Protein AF-A0A2E3IYH6-F1 (afdb_monomer_lite)

pLDDT: mean 92.47, std 7.94, range [55.25, 98.5]

Structure (mmCIF, N/CA/C/O backbone):
data_AF-A0A2E3IYH6-F1
#
_entry.id   AF-A0A2E3IYH6-F1
#
loop_
_atom_site.group_PDB
_atom_site.id
_atom_site.type_symbol
_atom_site.label_atom_id
_atom_site.label_alt_id
_atom_site.label_comp_id
_atom_site.label_asym_id
_atom_site.label_entity_id
_atom_site.label_seq_id
_atom_site.pdbx_PDB_ins_code
_atom_site.Cartn_x
_atom_site.Cartn_y
_atom_site.Cartn_z
_atom_site.occupancy
_atom_site.B_iso_or_equiv
_atom_site.auth_seq_id
_atom_site.auth_comp_id
_atom_site.auth_asym_id
_atom_site.auth_atom_id
_atom_site.pdbx_PDB_model_num
ATOM 1 N N . MET A 1 1 ? -10.473 -5.981 -6.610 1.00 84.50 1 MET A N 1
ATOM 2 C CA . MET A 1 1 ? -9.460 -5.103 -7.254 1.00 84.50 1 MET A CA 1
ATOM 3 C C . MET A 1 1 ? -8.421 -5.876 -8.057 1.00 84.50 1 MET A C 1
ATOM 5 O O . MET A 1 1 ? -8.397 -5.712 -9.265 1.00 84.50 1 MET A O 1
ATOM 9 N N . VAL A 1 2 ? -7.605 -6.748 -7.447 1.00 90.19 2 VAL A N 1
ATOM 10 C CA . VAL A 1 2 ? -6.506 -7.468 -8.139 1.00 90.19 2 VAL A CA 1
ATOM 11 C C . VAL A 1 2 ? -6.961 -8.251 -9.376 1.00 90.19 2 VAL A C 1
ATOM 13 O O . VAL A 1 2 ? -6.346 -8.128 -10.431 1.00 90.19 2 VAL A O 1
ATOM 16 N N . ARG A 1 3 ? -8.074 -8.992 -9.280 1.00 88.38 3 ARG A N 1
ATOM 17 C CA . ARG A 1 3 ? -8.651 -9.764 -10.401 1.00 88.38 3 ARG A CA 1
ATOM 18 C C . ARG A 1 3 ? -9.025 -8.910 -11.621 1.00 88.38 3 ARG A C 1
ATOM 20 O O . ARG A 1 3 ? -9.061 -9.429 -12.724 1.00 88.38 3 ARG A O 1
ATOM 27 N N . HIS A 1 4 ? -9.271 -7.616 -11.418 1.00 88.94 4 HIS A N 1
ATOM 28 C CA . HIS A 1 4 ? -9.606 -6.653 -12.471 1.00 88.94 4 HIS A CA 1
ATOM 29 C C . HIS A 1 4 ? -8.402 -5.783 -12.875 1.00 88.94 4 HIS A C 1
ATOM 31 O O . HIS A 1 4 ? -8.535 -4.869 -13.686 1.00 88.94 4 HIS A O 1
ATOM 37 N N . SER A 1 5 ? -7.219 -6.026 -12.300 1.00 88.25 5 SER A N 1
ATOM 38 C CA . SER A 1 5 ? -6.011 -5.269 -12.626 1.00 88.25 5 SER A CA 1
ATOM 39 C C . SER A 1 5 ? -5.438 -5.701 -13.978 1.00 88.25 5 SER A C 1
ATOM 41 O O . SER A 1 5 ? -5.447 -6.877 -14.336 1.00 88.25 5 SER A O 1
ATOM 43 N N . ARG A 1 6 ? -4.848 -4.756 -14.721 1.00 87.75 6 ARG A N 1
ATOM 44 C CA . ARG A 1 6 ? -4.199 -5.015 -16.022 1.00 87.75 6 ARG A CA 1
ATOM 45 C C . ARG A 1 6 ? -2.820 -5.683 -15.891 1.00 87.75 6 ARG A C 1
ATOM 47 O O . ARG A 1 6 ? -1.958 -5.502 -16.748 1.00 87.75 6 ARG A O 1
ATOM 54 N N . ARG A 1 7 ? -2.573 -6.414 -14.797 1.00 86.19 7 ARG A N 1
ATOM 55 C CA . ARG A 1 7 ? -1.280 -7.047 -14.509 1.00 86.19 7 ARG A CA 1
ATOM 56 C C . ARG A 1 7 ? -1.432 -8.459 -13.923 1.00 86.19 7 ARG A C 1
ATOM 58 O O . ARG A 1 7 ? -1.078 -8.690 -12.769 1.00 86.19 7 ARG A O 1
ATOM 65 N N . PRO A 1 8 ? -1.908 -9.420 -14.731 1.00 79.44 8 PRO A N 1
ATOM 66 C CA . PRO A 1 8 ? -2.253 -10.765 -14.266 1.00 79.44 8 PRO A CA 1
ATOM 67 C C . PRO A 1 8 ? -1.050 -11.621 -13.826 1.00 79.44 8 PRO A C 1
ATOM 69 O O . PRO A 1 8 ? -1.227 -12.567 -13.072 1.00 79.44 8 PRO A O 1
ATOM 72 N N . GLY A 1 9 ? 0.176 -11.293 -14.255 1.00 85.56 9 GLY A N 1
ATOM 73 C CA . GLY A 1 9 ? 1.390 -12.055 -13.917 1.00 85.56 9 GLY A CA 1
ATOM 74 C C . GLY A 1 9 ? 2.045 -11.702 -12.576 1.00 85.56 9 GLY A C 1
ATOM 75 O O . GLY A 1 9 ? 3.124 -12.205 -12.279 1.00 85.56 9 GLY A O 1
ATOM 76 N N . VAL A 1 10 ? 1.452 -10.803 -11.786 1.00 91.44 10 VAL A N 1
ATOM 77 C CA . VAL A 1 10 ? 1.981 -10.419 -10.469 1.00 91.44 10 VAL A CA 1
ATOM 78 C C . VAL A 1 10 ? 1.175 -11.109 -9.377 1.00 91.44 10 VAL A C 1
ATOM 80 O O . VAL A 1 10 ? -0.047 -10.981 -9.324 1.00 91.44 10 VAL A O 1
ATOM 83 N N . LYS A 1 11 ? 1.864 -11.812 -8.474 1.00 93.94 11 LYS A N 1
ATOM 84 C CA . LYS A 1 11 ? 1.251 -12.361 -7.265 1.00 93.94 11 LYS A CA 1
ATOM 85 C C . LYS A 1 11 ? 1.164 -11.259 -6.215 1.00 93.94 11 LYS A C 1
ATOM 87 O O . LYS A 1 11 ? 2.185 -10.801 -5.714 1.00 93.94 11 LYS A O 1
ATOM 92 N N . TYR A 1 12 ? -0.054 -10.839 -5.900 1.00 94.69 12 TYR A N 1
ATOM 93 C CA . TYR A 1 12 ? -0.290 -9.818 -4.889 1.00 94.69 12 TYR A CA 1
ATOM 94 C C . TYR A 1 12 ? -0.320 -10.432 -3.486 1.00 94.69 12 TYR A C 1
ATOM 96 O O . TYR A 1 12 ? -1.004 -11.431 -3.262 1.00 94.69 12 TYR A O 1
ATOM 104 N N . SER A 1 13 ? 0.392 -9.809 -2.550 1.00 96.19 13 SER A N 1
ATOM 105 C CA . SER A 1 13 ? 0.456 -10.191 -1.137 1.00 96.19 13 SER A CA 1
ATOM 106 C C . SER A 1 13 ? 0.140 -8.976 -0.279 1.00 96.19 13 SER A C 1
ATOM 108 O O . SER A 1 13 ? 0.766 -7.934 -0.446 1.00 96.19 13 SER A O 1
ATOM 110 N N . PHE A 1 14 ? -0.792 -9.121 0.657 1.00 96.81 14 PHE A N 1
ATOM 111 C CA . PHE A 1 14 ? -1.223 -8.045 1.547 1.00 96.81 14 PHE A CA 1
ATOM 112 C C . PHE A 1 14 ? -0.795 -8.366 2.973 1.00 96.81 14 PHE A C 1
ATOM 114 O O . PHE A 1 14 ? -0.975 -9.495 3.434 1.00 96.81 14 PHE A O 1
ATOM 121 N N . LYS A 1 15 ? -0.221 -7.386 3.666 1.00 97.69 15 LYS A N 1
ATOM 122 C CA . LYS A 1 15 ? 0.159 -7.504 5.074 1.00 97.69 15 LYS A CA 1
ATOM 123 C C . LYS A 1 15 ? -0.356 -6.309 5.852 1.00 97.69 15 LYS A C 1
ATOM 125 O O . LYS A 1 15 ? -0.169 -5.171 5.433 1.00 97.69 15 LYS A O 1
ATOM 130 N N . VAL A 1 16 ? -0.962 -6.580 7.000 1.00 97.75 16 VAL A N 1
ATOM 131 C CA . VAL A 1 16 ? -1.290 -5.532 7.964 1.00 97.75 16 VAL A CA 1
ATOM 132 C C . VAL A 1 16 ? -0.056 -5.263 8.814 1.00 97.75 16 VAL A C 1
ATOM 134 O O . VAL A 1 16 ? 0.602 -6.195 9.278 1.00 97.75 16 VAL A O 1
ATOM 137 N N . VAL A 1 17 ? 0.275 -3.989 8.981 1.00 98.12 17 VAL A N 1
ATOM 138 C CA . VAL A 1 17 ? 1.376 -3.521 9.818 1.00 98.12 17 VAL A CA 1
ATOM 139 C C . VAL A 1 17 ? 0.786 -2.866 11.053 1.00 98.12 17 VAL A C 1
ATOM 141 O O . VAL A 1 17 ? -0.072 -1.988 10.952 1.00 98.12 17 VAL A O 1
ATOM 144 N N . ASP A 1 18 ? 1.263 -3.284 12.219 1.00 97.94 18 ASP A N 1
ATOM 145 C CA . ASP A 1 18 ? 0.817 -2.742 13.494 1.00 97.94 18 ASP A CA 1
ATOM 146 C C . ASP A 1 18 ? 1.422 -1.349 13.753 1.00 97.94 18 ASP A C 1
ATOM 148 O O . ASP A 1 18 ? 2.445 -1.196 14.420 1.00 97.94 18 ASP A O 1
ATOM 152 N N . LYS A 1 19 ? 0.836 -0.333 13.114 1.00 98.00 19 LYS A N 1
ATOM 153 C CA . LYS A 1 19 ? 1.196 1.084 13.228 1.00 98.00 19 LYS A CA 1
ATOM 154 C C . LYS A 1 19 ? -0.061 1.943 13.170 1.00 98.00 19 LYS A C 1
ATOM 156 O O . LYS A 1 19 ? -0.928 1.703 12.332 1.00 98.00 19 LYS A O 1
ATOM 161 N N . ASP A 1 20 ? -0.103 2.992 13.984 1.00 97.88 20 ASP A N 1
ATOM 162 C CA . ASP A 1 20 ? -1.261 3.897 14.090 1.00 97.88 20 ASP A CA 1
ATOM 163 C C . ASP A 1 20 ? -1.316 4.962 12.990 1.0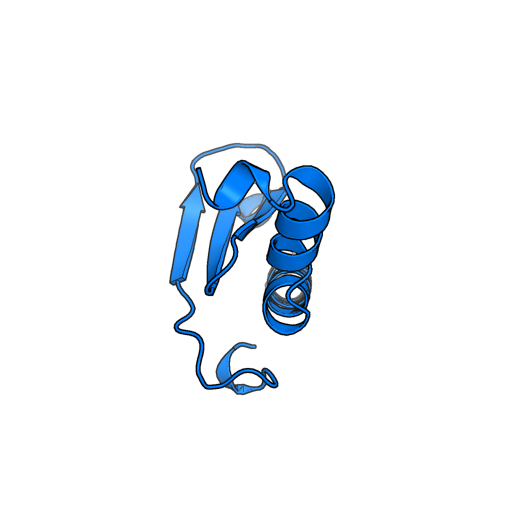0 97.88 20 ASP A C 1
ATOM 165 O O . ASP A 1 20 ? -2.309 5.664 12.836 1.00 97.88 20 ASP A O 1
ATOM 169 N N . GLN A 1 21 ? -0.260 5.079 12.187 1.00 98.06 21 GLN A N 1
ATOM 170 C CA . GLN A 1 21 ? -0.237 6.002 11.058 1.00 98.06 21 GLN A CA 1
ATOM 171 C C . GLN A 1 21 ? -1.258 5.588 9.992 1.00 98.06 21 GLN A C 1
ATOM 173 O O . GLN A 1 21 ? -1.244 4.441 9.540 1.00 98.06 21 GLN A O 1
ATOM 178 N N . VAL A 1 22 ? -2.066 6.543 9.527 1.00 97.62 22 VAL A N 1
ATOM 179 C CA . VAL A 1 22 ? -2.989 6.384 8.392 1.00 97.62 22 VAL A CA 1
ATOM 180 C C . VAL A 1 22 ? -2.175 6.310 7.103 1.00 97.62 22 VAL A C 1
ATOM 182 O O . VAL A 1 22 ? -1.850 7.326 6.494 1.00 97.62 22 VAL A O 1
ATOM 185 N N . ASN A 1 23 ? -1.746 5.102 6.738 1.00 96.75 23 ASN A N 1
ATOM 186 C CA . ASN A 1 23 ? -0.884 4.895 5.584 1.00 96.75 23 ASN A CA 1
ATOM 187 C C . ASN A 1 23 ? -1.039 3.494 4.976 1.00 96.75 23 ASN A C 1
ATOM 189 O O . ASN A 1 23 ? -1.385 2.520 5.651 1.00 96.75 23 ASN A O 1
ATOM 193 N N . THR A 1 24 ? -0.703 3.399 3.698 1.00 97.19 24 THR A N 1
ATOM 194 C CA . THR A 1 24 ? -0.511 2.160 2.951 1.00 97.19 24 THR A CA 1
ATOM 195 C C . THR A 1 24 ? 0.609 2.378 1.944 1.00 97.19 24 THR A C 1
ATOM 197 O O . THR A 1 24 ? 0.842 3.502 1.509 1.00 97.19 24 THR A O 1
ATOM 200 N N . PHE A 1 25 ? 1.309 1.322 1.553 1.00 96.12 25 PHE A N 1
ATOM 201 C CA . PHE A 1 25 ? 2.301 1.427 0.488 1.00 96.12 25 PHE A CA 1
ATOM 202 C C . PHE A 1 25 ? 2.508 0.099 -0.225 1.00 96.12 25 PHE A C 1
ATOM 204 O O . PHE A 1 25 ? 2.430 -0.983 0.371 1.00 96.12 25 PHE A O 1
ATOM 211 N N . ALA A 1 26 ? 2.820 0.191 -1.514 1.00 95.81 26 ALA A N 1
ATOM 212 C CA . ALA A 1 26 ? 3.217 -0.944 -2.325 1.00 95.81 26 ALA A CA 1
ATOM 213 C C . ALA A 1 26 ? 4.727 -0.981 -2.599 1.00 95.81 26 ALA A C 1
ATOM 215 O O . ALA A 1 26 ? 5.351 0.020 -2.953 1.00 95.81 26 ALA A O 1
ATOM 216 N N . LEU A 1 27 ? 5.307 -2.178 -2.535 1.00 94.00 27 LEU A N 1
ATOM 217 C CA . LEU A 1 27 ? 6.651 -2.445 -3.044 1.00 94.00 27 LEU A CA 1
ATOM 218 C C . LEU A 1 27 ? 6.584 -3.052 -4.455 1.00 94.00 27 LEU A C 1
ATOM 220 O O . LEU A 1 27 ? 5.580 -3.674 -4.837 1.00 94.00 27 LEU A O 1
ATOM 224 N N . PRO A 1 28 ? 7.663 -2.922 -5.253 1.00 91.56 28 PRO A N 1
ATOM 225 C CA . PRO A 1 28 ? 7.773 -3.629 -6.520 1.00 91.56 28 PRO A CA 1
ATOM 226 C C . PRO A 1 28 ? 7.500 -5.131 -6.360 1.00 91.56 28 PRO A C 1
ATOM 228 O O . PRO A 1 28 ? 7.919 -5.759 -5.393 1.00 91.56 28 PRO A O 1
ATOM 231 N N . GLY A 1 29 ? 6.794 -5.717 -7.329 1.00 90.12 29 GLY A N 1
ATOM 232 C CA . GLY A 1 29 ? 6.512 -7.156 -7.336 1.00 90.12 29 GLY A CA 1
ATOM 233 C C . GLY A 1 29 ? 5.215 -7.584 -6.644 1.00 90.12 29 GLY A C 1
ATOM 234 O O . GLY A 1 29 ? 4.947 -8.777 -6.616 1.00 90.12 29 GLY A O 1
ATOM 235 N N . GLY A 1 30 ? 4.383 -6.649 -6.170 1.00 93.38 30 GLY A N 1
ATOM 236 C CA . GLY A 1 30 ? 3.020 -6.958 -5.710 1.00 93.38 30 GLY A CA 1
ATOM 237 C C . GLY A 1 30 ? 2.856 -7.105 -4.201 1.00 93.38 30 GLY A C 1
ATOM 238 O O . GLY A 1 30 ? 1.845 -7.636 -3.753 1.00 93.38 30 GLY A O 1
ATOM 239 N N . TRP A 1 31 ? 3.809 -6.627 -3.406 1.00 96.06 31 TRP A N 1
ATOM 240 C CA . TRP A 1 31 ? 3.654 -6.566 -1.954 1.00 96.06 31 TRP A CA 1
ATOM 241 C C . TRP A 1 31 ? 2.957 -5.273 -1.558 1.00 96.06 31 TRP A C 1
ATOM 243 O O . TRP A 1 31 ? 3.400 -4.199 -1.957 1.00 96.06 31 TRP A O 1
ATOM 253 N N . LEU A 1 32 ? 1.892 -5.379 -0.773 1.00 97.31 32 LEU A N 1
ATOM 254 C CA . LEU A 1 32 ? 1.164 -4.249 -0.214 1.00 97.31 32 LEU A CA 1
ATOM 255 C C . LEU A 1 32 ? 1.149 -4.353 1.304 1.00 97.31 32 LEU A C 1
ATOM 257 O O . LEU A 1 32 ? 0.888 -5.419 1.870 1.00 97.31 32 LEU A O 1
ATOM 261 N N . TYR A 1 33 ? 1.407 -3.223 1.945 1.00 97.94 33 TYR A N 1
ATOM 262 C CA . TYR A 1 33 ? 1.417 -3.075 3.390 1.00 97.94 33 TYR A CA 1
ATOM 263 C C . TYR A 1 33 ? 0.386 -2.032 3.780 1.00 97.94 33 TYR A C 1
ATOM 265 O O . TYR A 1 33 ? 0.428 -0.909 3.287 1.00 97.94 33 TYR A O 1
ATOM 273 N N . VAL A 1 34 ? -0.523 -2.416 4.666 1.00 98.19 34 VAL A N 1
ATOM 274 C CA . VAL A 1 34 ? -1.617 -1.575 5.149 1.00 98.19 34 VAL A CA 1
ATOM 275 C C . VAL A 1 34 ? -1.391 -1.355 6.635 1.00 98.19 34 VAL A C 1
ATOM 277 O O . VAL A 1 34 ? -1.343 -2.321 7.395 1.00 98.19 34 VAL A O 1
ATOM 280 N N . ASN A 1 35 ? -1.228 -0.113 7.074 1.00 98.50 35 ASN A N 1
ATOM 281 C CA . ASN A 1 35 ? -1.107 0.149 8.502 1.00 98.50 35 ASN A CA 1
ATOM 282 C C . ASN A 1 35 ? -2.468 -0.012 9.191 1.00 98.50 35 ASN A C 1
ATOM 284 O O . ASN A 1 35 ? -3.495 0.382 8.635 1.00 98.50 35 ASN A O 1
ATOM 288 N N . ARG A 1 36 ? -2.470 -0.515 10.431 1.00 98.38 36 ARG A N 1
ATOM 289 C CA . ARG A 1 36 ? -3.668 -0.586 11.286 1.00 98.38 36 ARG A CA 1
ATOM 290 C C . ARG A 1 36 ? -4.402 0.756 11.347 1.00 98.38 36 ARG A C 1
ATOM 292 O O . ARG A 1 36 ? -5.621 0.760 11.227 1.00 98.38 36 ARG A O 1
ATOM 299 N N . GLY A 1 37 ? -3.664 1.863 11.461 1.00 98.06 37 GLY A N 1
ATOM 300 C CA . GLY A 1 37 ? -4.202 3.225 11.470 1.00 98.06 37 GLY A CA 1
ATOM 301 C C . GLY A 1 37 ? -5.135 3.518 10.296 1.00 98.06 37 GLY A C 1
ATOM 302 O O . GLY A 1 37 ? -6.215 4.053 10.493 1.00 98.06 37 GLY A O 1
ATOM 303 N N . LEU A 1 38 ? -4.783 3.086 9.081 1.00 98.06 38 LEU A N 1
ATOM 304 C CA . LEU A 1 38 ? -5.649 3.277 7.914 1.00 98.06 38 LEU A CA 1
ATOM 305 C C . LEU A 1 38 ? -6.961 2.487 8.024 1.00 98.06 38 LEU A C 1
ATOM 307 O O . LEU A 1 38 ? -8.010 2.991 7.639 1.00 98.06 38 LEU A O 1
ATOM 311 N N . ILE A 1 39 ? -6.908 1.263 8.554 1.00 97.81 39 ILE A N 1
ATOM 312 C CA . ILE A 1 39 ? -8.079 0.381 8.667 1.00 97.81 39 ILE A CA 1
ATOM 313 C C . ILE A 1 39 ? -9.081 0.937 9.681 1.00 97.81 39 ILE A C 1
ATOM 315 O O . ILE A 1 39 ? -10.275 0.926 9.416 1.00 97.81 39 ILE A O 1
ATOM 319 N N . ILE A 1 40 ? -8.597 1.416 10.831 1.00 97.94 40 ILE A N 1
ATOM 320 C CA . ILE A 1 40 ? -9.464 1.927 11.902 1.00 97.94 40 ILE A CA 1
ATOM 321 C C . ILE A 1 40 ? -10.010 3.331 11.617 1.00 97.94 40 ILE A C 1
ATOM 323 O O . ILE A 1 40 ? -10.993 3.727 12.232 1.00 97.94 40 ILE A O 1
ATOM 327 N N . THR A 1 41 ? -9.358 4.092 10.732 1.00 98.19 41 THR A N 1
ATOM 328 C CA . THR A 1 41 ? -9.788 5.447 10.358 1.00 98.19 41 THR A CA 1
ATOM 329 C C . THR A 1 41 ? -10.793 5.454 9.208 1.00 98.19 41 THR A C 1
ATOM 331 O O . THR A 1 41 ? -11.591 6.380 9.140 1.00 98.19 41 THR A O 1
ATOM 334 N N . ALA A 1 42 ? -10.768 4.462 8.313 1.00 98.00 42 ALA A N 1
ATOM 335 C CA . ALA A 1 42 ? -11.725 4.390 7.209 1.00 98.00 42 ALA A CA 1
ATOM 336 C C . ALA A 1 42 ? -13.163 4.241 7.737 1.00 98.00 42 ALA A C 1
ATOM 338 O O . ALA A 1 42 ? -13.443 3.344 8.535 1.00 98.00 42 ALA A O 1
ATOM 339 N N . GLU A 1 43 ? -14.085 5.081 7.264 1.00 98.00 43 GLU A N 1
ATOM 340 C CA . GLU A 1 43 ? -15.481 5.065 7.732 1.00 98.00 43 GLU A CA 1
ATOM 341 C C . GLU A 1 43 ? -16.269 3.890 7.145 1.00 98.00 43 GLU A C 1
ATOM 343 O O . GLU A 1 43 ? -17.274 3.437 7.695 1.00 98.00 43 GLU A O 1
ATOM 348 N N . ASN A 1 44 ? -15.820 3.392 5.996 1.00 97.94 44 ASN A N 1
ATOM 349 C CA . ASN A 1 44 ? -16.455 2.305 5.276 1.00 97.94 44 ASN A CA 1
ATOM 350 C C . ASN A 1 44 ? -15.437 1.521 4.439 1.00 97.94 44 ASN A C 1
ATOM 352 O O . ASN A 1 44 ? -14.312 1.955 4.180 1.00 97.94 44 ASN A O 1
ATOM 356 N N . GLU A 1 45 ? -15.860 0.345 3.973 1.00 97.25 45 GLU A N 1
ATOM 357 C CA . GLU A 1 45 ? -15.014 -0.517 3.147 1.00 97.25 45 GLU A CA 1
ATOM 358 C C . GLU A 1 45 ? -14.607 0.161 1.832 1.00 97.25 45 GLU A C 1
ATOM 360 O O . GLU A 1 45 ? -13.502 -0.082 1.351 1.00 97.25 45 GLU A O 1
ATOM 365 N N . ALA A 1 46 ? -15.453 1.027 1.259 1.00 97.88 46 ALA A N 1
ATOM 366 C CA . ALA A 1 46 ? -15.191 1.669 -0.028 1.00 97.88 46 ALA A CA 1
ATOM 367 C C . ALA A 1 46 ? -14.004 2.651 0.031 1.00 97.88 46 ALA A C 1
ATOM 369 O O . ALA A 1 46 ? -13.230 2.733 -0.925 1.00 97.88 46 ALA A O 1
ATOM 370 N N . GLU A 1 47 ? -13.805 3.339 1.154 1.00 97.94 47 GLU A N 1
ATOM 371 C CA . GLU A 1 47 ? -12.641 4.204 1.379 1.00 97.94 47 GLU A CA 1
ATOM 372 C C . GLU A 1 47 ? -11.345 3.401 1.463 1.00 97.94 47 GLU A C 1
ATOM 374 O O . GLU A 1 47 ? -10.392 3.666 0.721 1.00 97.94 47 GLU A O 1
ATOM 379 N N . LEU A 1 48 ? -11.332 2.356 2.299 1.00 97.44 48 LEU A N 1
ATOM 380 C CA . LEU A 1 48 ? -10.191 1.448 2.416 1.00 97.44 48 LEU A CA 1
ATOM 381 C C . LEU A 1 48 ? -9.865 0.806 1.057 1.00 97.44 48 LEU A C 1
ATOM 383 O O . LEU A 1 48 ? -8.709 0.744 0.631 1.00 97.44 48 LEU A O 1
ATOM 387 N N . ALA A 1 49 ? -10.904 0.378 0.346 1.00 96.62 49 ALA A N 1
ATOM 388 C CA . ALA A 1 49 ? -10.852 -0.165 -0.999 1.00 96.62 49 ALA A CA 1
ATOM 389 C C . ALA A 1 49 ? -10.257 0.811 -2.023 1.00 96.62 49 ALA A C 1
ATOM 391 O O . ALA A 1 49 ? -9.440 0.404 -2.855 1.00 96.62 49 ALA A O 1
ATOM 392 N N . GLY A 1 50 ? -10.646 2.086 -1.973 1.00 96.75 50 GLY A N 1
ATOM 393 C CA . GLY A 1 50 ? -10.129 3.132 -2.852 1.00 96.75 50 GLY A CA 1
ATOM 394 C C . GLY A 1 50 ? -8.628 3.339 -2.664 1.00 96.75 50 GLY A C 1
ATOM 395 O O . GLY A 1 50 ? -7.871 3.337 -3.638 1.00 96.75 50 GLY A O 1
ATOM 396 N N . VAL A 1 51 ? -8.189 3.418 -1.407 1.00 97.00 51 VAL A N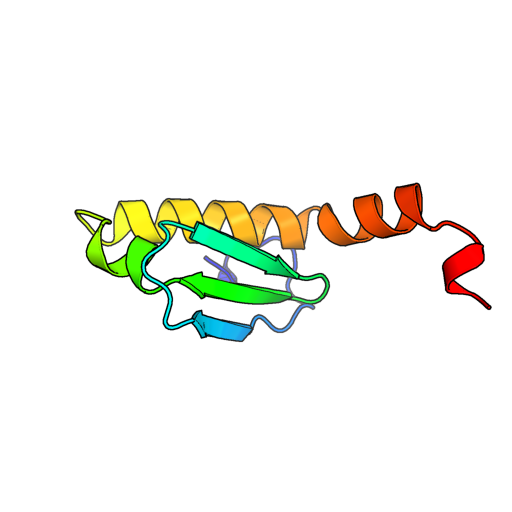 1
ATOM 397 C CA . VAL A 1 51 ? -6.779 3.607 -1.044 1.00 97.00 51 VAL A CA 1
ATOM 398 C C . VAL A 1 51 ? -5.931 2.377 -1.410 1.00 97.00 51 VAL A 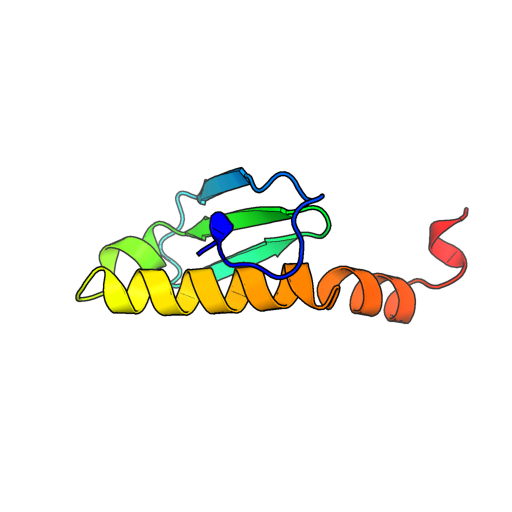C 1
ATOM 400 O O . VAL A 1 51 ? -4.873 2.507 -2.025 1.00 97.00 51 VAL A O 1
ATOM 403 N N . ILE A 1 52 ? -6.418 1.157 -1.159 1.00 96.69 52 ILE A N 1
ATOM 404 C CA . ILE A 1 52 ? -5.741 -0.073 -1.614 1.00 96.69 52 ILE A CA 1
ATOM 405 C C . ILE A 1 52 ? -5.705 -0.153 -3.151 1.00 96.69 52 ILE A C 1
ATOM 407 O O . ILE A 1 52 ? -4.705 -0.574 -3.742 1.00 96.69 52 ILE A O 1
ATOM 411 N N . GLY A 1 53 ? -6.785 0.254 -3.822 1.00 95.81 53 GLY A N 1
ATOM 412 C CA . GLY A 1 53 ? -6.868 0.313 -5.280 1.00 95.81 53 GLY A CA 1
ATOM 413 C C . GLY A 1 53 ? -5.836 1.263 -5.893 1.00 95.81 53 GLY A C 1
ATOM 414 O O . GLY A 1 53 ? -5.196 0.901 -6.885 1.00 95.81 53 GLY A O 1
ATOM 415 N N . HIS A 1 54 ? -5.628 2.429 -5.274 1.00 96.25 54 HIS A N 1
ATOM 416 C CA . HIS A 1 54 ? -4.587 3.393 -5.639 1.00 96.25 54 HIS A CA 1
ATOM 417 C C . HIS A 1 54 ? -3.188 2.754 -5.607 1.00 96.25 54 HIS A C 1
ATOM 419 O O . HIS A 1 54 ? -2.459 2.794 -6.604 1.00 96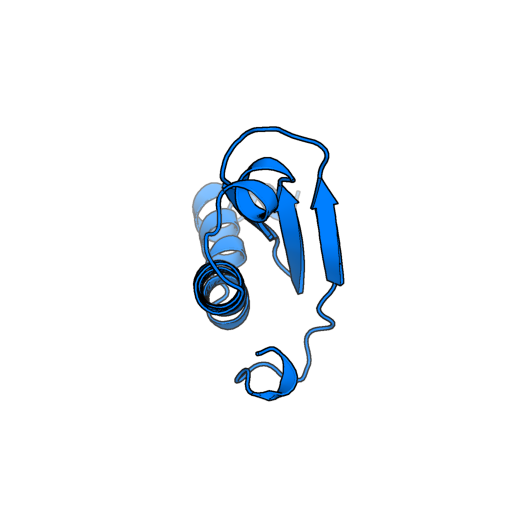.25 54 HIS A O 1
ATOM 425 N N . GLU A 1 55 ? -2.855 2.047 -4.524 1.00 96.06 55 GLU A N 1
ATOM 426 C CA . GLU A 1 55 ? -1.569 1.348 -4.378 1.00 96.06 55 GLU A CA 1
ATOM 427 C C . GLU A 1 55 ? -1.381 0.203 -5.384 1.00 96.06 55 GLU A C 1
ATOM 429 O O . GLU A 1 55 ? -0.302 0.029 -5.962 1.00 96.06 55 GLU A O 1
ATOM 434 N N . ILE A 1 56 ? -2.440 -0.557 -5.687 1.00 95.19 56 ILE A N 1
ATOM 435 C CA . ILE A 1 56 ? -2.404 -1.546 -6.778 1.00 95.19 56 ILE A CA 1
ATOM 436 C C . ILE A 1 56 ? -2.086 -0.852 -8.112 1.00 95.19 56 ILE A C 1
ATOM 438 O O . ILE A 1 56 ? -1.322 -1.398 -8.916 1.00 95.19 56 ILE A O 1
ATOM 442 N N . GLY A 1 57 ? -2.612 0.356 -8.337 1.00 94.94 57 GLY A N 1
ATOM 443 C CA . GLY A 1 57 ? -2.285 1.204 -9.484 1.00 94.94 57 GLY A CA 1
ATOM 444 C C . GLY A 1 57 ? -0.787 1.500 -9.603 1.00 94.94 57 GLY A C 1
ATOM 445 O O . GLY A 1 57 ? -0.214 1.317 -10.682 1.00 94.94 57 GLY A O 1
ATOM 446 N N . HIS A 1 58 ? -0.118 1.842 -8.497 1.00 95.38 58 HIS A N 1
ATOM 447 C CA . HIS A 1 58 ? 1.340 2.024 -8.466 1.00 95.38 58 HIS A CA 1
ATOM 448 C C . HIS A 1 58 ? 2.104 0.758 -8.874 1.00 95.38 58 HIS A C 1
ATOM 450 O O . HIS A 1 58 ? 3.068 0.836 -9.653 1.00 95.38 58 HIS A O 1
ATOM 456 N N . VAL A 1 59 ? 1.655 -0.418 -8.414 1.00 94.81 59 VAL A N 1
ATOM 457 C CA . VAL A 1 59 ? 2.236 -1.709 -8.821 1.00 94.81 59 VAL A CA 1
ATOM 458 C C . VAL A 1 59 ? 2.045 -1.931 -10.316 1.00 94.81 59 VAL A C 1
ATOM 460 O O . VAL A 1 59 ? 3.022 -2.223 -11.014 1.00 94.81 59 VAL A O 1
ATOM 463 N N . VAL A 1 60 ? 0.817 -1.768 -10.823 1.00 94.81 60 VAL A N 1
ATOM 464 C CA . VAL A 1 60 ? 0.483 -1.943 -12.246 1.00 94.81 60 VAL A CA 1
ATOM 465 C C . VAL A 1 60 ? 1.361 -1.035 -13.109 1.00 94.81 60 VAL A C 1
ATOM 467 O O . VAL A 1 60 ? 2.017 -1.541 -14.024 1.00 94.81 60 VAL A O 1
ATOM 470 N N . GLY A 1 61 ? 1.476 0.246 -12.748 1.00 94.56 61 GLY A N 1
ATOM 471 C CA . GLY A 1 61 ? 2.271 1.263 -13.448 1.00 94.56 61 GLY A CA 1
ATOM 472 C C . GLY A 1 61 ? 3.794 1.127 -13.320 1.00 94.56 61 GLY A C 1
ATOM 473 O O . GLY A 1 61 ? 4.532 1.857 -13.983 1.00 94.56 61 GLY A O 1
ATOM 474 N N . LYS A 1 62 ? 4.302 0.186 -12.508 1.00 94.00 62 LYS A N 1
ATOM 475 C CA . LYS A 1 62 ? 5.742 0.043 -12.196 1.00 94.00 62 LYS A CA 1
ATOM 476 C C . LYS A 1 62 ? 6.342 1.316 -11.573 1.00 94.00 62 LYS A C 1
ATOM 478 O O . LYS A 1 62 ? 7.538 1.541 -11.737 1.00 94.00 62 LYS A O 1
ATOM 483 N N . HIS A 1 63 ? 5.557 2.145 -10.879 1.00 94.75 63 HIS A N 1
ATOM 484 C CA . HIS A 1 63 ? 6.026 3.449 -10.387 1.00 94.75 63 HIS A CA 1
ATOM 485 C C . HIS A 1 63 ? 7.216 3.313 -9.426 1.00 94.75 63 HIS A C 1
ATOM 487 O O . HIS A 1 63 ? 8.257 3.912 -9.680 1.00 94.75 63 HIS A O 1
ATOM 493 N N . GLY A 1 64 ? 7.124 2.436 -8.418 1.00 90.31 64 GLY A N 1
ATOM 494 C CA . GLY A 1 64 ? 8.233 2.192 -7.485 1.00 90.31 64 GLY A CA 1
ATOM 495 C C . GLY A 1 64 ? 9.493 1.646 -8.168 1.00 90.31 64 GLY A C 1
ATOM 496 O O . GLY A 1 64 ? 10.590 2.129 -7.919 1.00 90.31 64 GLY A O 1
ATOM 497 N N . ALA A 1 65 ? 9.346 0.704 -9.108 1.00 90.38 65 ALA A N 1
ATOM 498 C CA . ALA A 1 65 ? 10.486 0.176 -9.864 1.00 90.38 65 ALA A CA 1
ATOM 499 C C . ALA A 1 65 ? 11.159 1.265 -10.717 1.00 9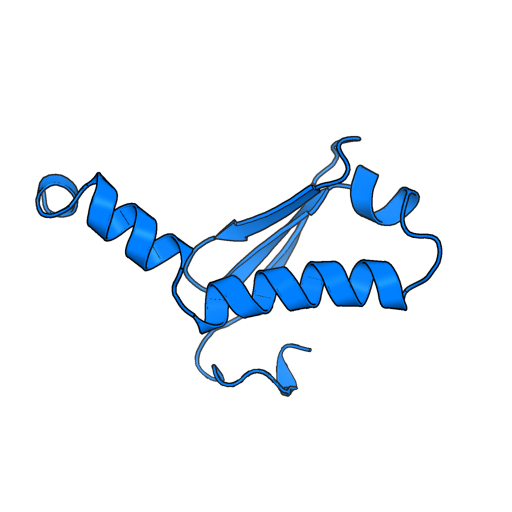0.38 65 ALA A C 1
ATOM 501 O O . ALA A 1 65 ? 12.379 1.386 -10.708 1.00 90.38 65 ALA A O 1
ATOM 502 N N . ARG A 1 66 ? 10.369 2.103 -11.403 1.00 91.88 66 ARG A N 1
ATOM 503 C CA . ARG A 1 66 ? 10.885 3.246 -12.174 1.00 91.88 66 ARG A CA 1
ATOM 504 C C . ARG A 1 66 ? 11.594 4.259 -11.279 1.00 91.88 66 ARG A C 1
ATOM 506 O O . ARG A 1 66 ? 12.612 4.801 -11.693 1.00 91.88 66 ARG A O 1
ATOM 513 N N . GLN A 1 67 ? 11.069 4.519 -10.083 1.00 90.69 67 GLN A N 1
ATOM 514 C CA . GLN A 1 67 ? 11.687 5.430 -9.122 1.00 90.69 67 GLN A CA 1
ATOM 515 C C . GLN A 1 67 ? 13.042 4.900 -8.640 1.00 90.69 67 GLN A C 1
ATOM 517 O O . GLN A 1 67 ? 14.021 5.637 -8.698 1.00 90.69 67 GLN A O 1
ATOM 522 N N . ILE A 1 68 ? 13.126 3.616 -8.276 1.00 89.25 68 ILE A N 1
ATOM 523 C CA . ILE A 1 68 ? 14.393 2.967 -7.899 1.00 89.25 68 ILE A CA 1
ATOM 524 C C . ILE A 1 68 ? 15.392 3.025 -9.060 1.00 89.25 68 ILE A C 1
ATOM 526 O O . ILE A 1 68 ? 16.527 3.452 -8.866 1.00 89.25 68 ILE A O 1
ATOM 530 N N . SER A 1 69 ? 14.974 2.672 -10.281 1.00 89.25 69 SER A N 1
ATOM 531 C CA . SER A 1 69 ? 15.848 2.746 -11.460 1.00 89.25 69 SER A CA 1
ATOM 532 C C . SER A 1 69 ? 16.355 4.163 -11.732 1.00 89.25 69 SER A C 1
ATOM 534 O O . SER A 1 69 ? 17.512 4.323 -12.102 1.00 89.25 69 SER A O 1
ATOM 536 N N . LYS A 1 70 ? 15.521 5.192 -11.535 1.00 89.81 70 LYS A N 1
ATOM 537 C CA . LYS A 1 70 ? 15.941 6.595 -11.672 1.00 89.81 70 LYS A CA 1
ATOM 538 C C . LYS A 1 70 ? 16.937 7.017 -10.594 1.00 89.81 70 LYS A C 1
ATOM 540 O O . LYS A 1 70 ? 17.838 7.787 -10.894 1.00 89.81 70 LYS A O 1
ATOM 545 N N . GLN A 1 71 ? 16.755 6.548 -9.362 1.00 90.44 71 GLN A N 1
ATOM 546 C CA . GLN A 1 71 ? 17.587 6.948 -8.230 1.00 90.44 71 GLN A CA 1
ATOM 547 C C . GLN A 1 71 ? 18.950 6.249 -8.226 1.00 90.44 71 GLN A C 1
ATOM 549 O O . GLN A 1 71 ? 19.952 6.884 -7.916 1.00 90.44 71 GLN A O 1
ATOM 554 N N . TYR A 1 72 ? 18.988 4.960 -8.567 1.00 86.19 72 TYR A N 1
ATOM 555 C CA . TYR A 1 72 ? 20.189 4.138 -8.408 1.00 86.19 72 TYR A CA 1
ATOM 556 C C . TYR A 1 72 ? 20.820 3.686 -9.732 1.00 86.19 72 TYR A C 1
ATOM 558 O O . TYR A 1 72 ? 22.005 3.376 -9.749 1.00 86.19 72 TYR A O 1
ATOM 566 N N . GLY A 1 73 ? 20.092 3.687 -10.856 1.00 80.69 73 GLY A N 1
ATOM 567 C CA . GLY A 1 73 ? 20.653 3.417 -12.188 1.00 80.69 73 GLY A CA 1
ATOM 568 C C . GLY A 1 73 ? 21.590 2.199 -12.244 1.00 80.69 73 GLY A C 1
ATOM 569 O O . GLY A 1 73 ? 21.233 1.108 -11.802 1.00 80.69 73 GLY A O 1
ATOM 570 N N . LEU A 1 74 ? 22.802 2.400 -12.776 1.00 73.00 74 LEU A N 1
ATOM 571 C CA . LEU A 1 74 ? 23.867 1.387 -12.856 1.00 73.00 74 LEU A CA 1
ATOM 572 C C . LEU A 1 74 ? 24.390 0.908 -11.489 1.00 73.00 74 LEU A C 1
ATOM 574 O O . LEU A 1 74 ? 24.917 -0.196 -11.417 1.00 73.00 74 LEU A O 1
ATOM 578 N N . ALA A 1 75 ? 24.218 1.678 -10.409 1.00 74.12 75 ALA A N 1
ATOM 579 C CA . ALA A 1 75 ? 24.677 1.293 -9.070 1.00 74.12 75 ALA A CA 1
ATOM 580 C C . ALA A 1 75 ? 23.871 0.131 -8.460 1.00 74.12 75 ALA A C 1
ATOM 582 O O . ALA A 1 75 ? 24.270 -0.415 -7.443 1.00 74.12 75 ALA A O 1
ATOM 583 N N . MET A 1 76 ? 22.754 -0.270 -9.078 1.00 69.56 76 MET A N 1
ATOM 584 C CA . MET A 1 76 ? 22.018 -1.490 -8.710 1.00 69.56 76 MET A CA 1
ATOM 585 C C . MET A 1 76 ? 22.664 -2.783 -9.233 1.00 69.56 76 MET A C 1
ATOM 587 O O . MET A 1 76 ? 22.226 -3.864 -8.848 1.00 69.56 76 MET A O 1
ATOM 591 N N . LEU A 1 77 ? 23.612 -2.694 -10.173 1.00 67.06 77 LEU A N 1
ATOM 592 C CA . LEU A 1 77 ? 24.242 -3.850 -10.829 1.00 67.06 77 LEU A CA 1
ATOM 593 C C . LEU A 1 77 ? 25.595 -4.240 -10.212 1.00 67.06 77 LEU A C 1
ATOM 595 O O . LEU A 1 77 ? 26.242 -5.147 -10.733 1.00 67.06 77 LEU A O 1
ATOM 599 N N . VAL A 1 78 ? 26.026 -3.547 -9.155 1.00 55.25 78 VAL A N 1
ATOM 600 C CA . VAL A 1 78 ? 27.332 -3.712 -8.499 1.00 55.25 78 VAL A CA 1
ATOM 601 C C . VAL A 1 78 ? 27.136 -4.095 -7.041 1.00 55.25 78 VAL A C 1
ATOM 603 O O . VAL A 1 78 ? 26.227 -3.513 -6.409 1.00 55.25 78 VAL A O 1
#

Radius of gyration: 14.02 Å; chains: 1; bounding box: 44×19×30 Å

Sequence (78 aa):
MVRHSRRPGVKYSFKVVDKDQVNTFALPGGWLYVNRGLIITAEN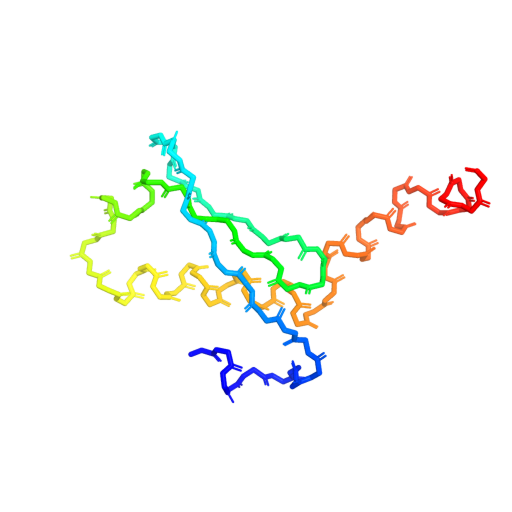EAELAGVIGHEIGHVVGKHGARQISKQYGLAMLV

Secondary structure (DSSP, 8-state):
-GGGSS-TTS--EEEEE---S--EEEETTTEEEEEHHHHHH-SSHHHHHHHHHHHHHHHHTTHHHHHHHHHHGGGGG-

Foldseek 3Di:
DLVPAPCVPADADEEEDADLDLDKADDARHYIYGYPNVVVPDPDPVSVVVRVVVRVVCNSVVVNVVVCCVVQPCVVVD